Protein AF-E5BFJ2-F1 (afdb_monomer)

Foldseek 3Di:
DKKKFKDFPRHTQAIDDPVVVVVCVVPCVVVVDPGDIDIDIDDPVVSLVVCVVPVNRYDDPVVSVVSVLVNVLVVLLVQQVVCVVPHAQQQDEDDPVCVVVQVVSQVVCVVVVHDHPDRNVNSYDDPDPVVVVVVVVVVVVVVVVVPPDDDDDDDDDD

Nearest PDB structures (foldseek):
  8hjj-assembly2_B  TM=4.702E-01  e=5.520E+00  Rhodobacter capsulatus DE442

Radius of gyration: 26.22 Å; Cα contacts (8 Å, |Δi|>4): 152; chains: 1; bounding box: 78×29×84 Å

Mean predicted aligned error: 13.4 Å

Sequence (158 aa):
MMYYSIKKNGEIIAILEFKELLKDRNHNLLREMKGDIEIKEISEERAISLFRQNKGLCKENKTREKLEEKVFILEMIEKIKQQLVVEKDMDLILPEKAQRFLPQIQQELLKQGITLSHPIQECIHDIDPLCKFQSKLKREKTRGRDGGIGRDRGEESC

pLDDT: mean 75.02, std 15.69, range [37.03, 92.06]

Structure (mmCIF, N/CA/C/O backbone):
data_AF-E5BFJ2-F1
#
_entry.id   AF-E5BFJ2-F1
#
loop_
_atom_site.group_PDB
_atom_site.id
_atom_site.type_symbol
_atom_site.label_atom_id
_atom_site.label_alt_id
_atom_site.label_comp_id
_atom_site.label_asym_id
_atom_site.label_entity_id
_atom_site.label_seq_id
_atom_site.pdbx_PDB_ins_code
_atom_site.Cartn_x
_atom_site.Cartn_y
_atom_site.Cartn_z
_atom_site.occupancy
_atom_site.B_iso_or_equiv
_atom_site.auth_seq_id
_atom_site.auth_comp_id
_atom_site.auth_asym_id
_atom_site.auth_atom_id
_atom_site.pdbx_PDB_model_num
ATOM 1 N N . MET A 1 1 ? 3.043 -5.001 10.953 1.00 69.12 1 MET A N 1
ATOM 2 C CA . MET A 1 1 ? 2.323 -3.876 11.599 1.00 69.12 1 MET A CA 1
ATOM 3 C C . MET A 1 1 ? 0.892 -4.346 11.826 1.00 69.12 1 MET A C 1
ATOM 5 O O . MET A 1 1 ? 0.390 -5.018 10.940 1.00 69.12 1 MET A O 1
ATOM 9 N N . MET A 1 2 ? 0.268 -4.104 12.984 1.00 84.56 2 MET A N 1
ATOM 10 C CA . MET A 1 2 ? -1.072 -4.652 13.277 1.00 84.56 2 MET A CA 1
ATOM 11 C C . MET A 1 2 ? -2.148 -3.580 13.090 1.00 84.56 2 MET A C 1
ATOM 13 O O . MET A 1 2 ? -2.111 -2.543 13.764 1.00 84.56 2 MET A O 1
ATOM 17 N N . TYR A 1 3 ? -3.092 -3.854 12.191 1.00 89.31 3 TYR A N 1
ATOM 18 C CA . TYR A 1 3 ? -4.249 -3.012 11.907 1.00 89.31 3 TYR A CA 1
ATOM 19 C C . TYR A 1 3 ? -5.525 -3.677 12.419 1.00 89.31 3 TYR A C 1
ATOM 21 O O . TYR A 1 3 ? -5.628 -4.900 12.483 1.00 89.31 3 TYR A O 1
ATOM 29 N N . TYR A 1 4 ? -6.516 -2.861 12.752 1.00 90.12 4 TYR A N 1
ATOM 30 C CA . TYR A 1 4 ? -7.825 -3.308 13.203 1.00 90.12 4 TYR A CA 1
ATOM 31 C C . TYR A 1 4 ? -8.910 -2.625 12.383 1.00 90.12 4 TYR A C 1
ATOM 33 O O . TYR A 1 4 ? -8.884 -1.407 12.215 1.00 90.12 4 TYR A O 1
ATOM 41 N N . SER A 1 5 ? -9.883 -3.397 11.903 1.00 90.19 5 SER A N 1
ATOM 42 C CA . SER A 1 5 ? -11.132 -2.848 11.375 1.00 90.19 5 SER A CA 1
ATOM 43 C C . SER A 1 5 ? -12.150 -2.710 12.497 1.00 90.19 5 SER A C 1
ATOM 45 O O . SER A 1 5 ? -12.369 -3.668 13.246 1.00 90.19 5 SER A O 1
ATOM 47 N N . ILE A 1 6 ? -12.812 -1.561 12.553 1.00 88.31 6 ILE A N 1
ATOM 48 C CA . ILE A 1 6 ? -13.996 -1.335 13.377 1.00 88.31 6 ILE A CA 1
ATOM 49 C C . ILE A 1 6 ? -15.211 -1.423 12.465 1.00 88.31 6 ILE A C 1
ATOM 51 O O . ILE A 1 6 ? -15.316 -0.685 11.479 1.00 88.31 6 ILE A O 1
ATOM 55 N N . LYS A 1 7 ? -16.135 -2.313 12.817 1.00 88.81 7 LYS A N 1
ATOM 56 C CA . LYS A 1 7 ? -17.442 -2.420 12.186 1.00 88.81 7 LYS A CA 1
ATOM 57 C C . LYS A 1 7 ? -18.544 -1.993 13.131 1.00 88.81 7 LYS A C 1
ATOM 59 O O . LYS A 1 7 ? -18.473 -2.263 14.327 1.00 88.81 7 LYS A O 1
ATOM 64 N N . LYS A 1 8 ? -19.582 -1.390 12.567 1.00 85.44 8 LYS A N 1
ATOM 65 C CA . LYS A 1 8 ? -20.814 -1.032 13.256 1.00 85.44 8 LYS A CA 1
ATOM 66 C C . LYS A 1 8 ? -21.989 -1.551 12.446 1.00 85.44 8 LYS A C 1
ATOM 68 O O . LYS A 1 8 ? -22.097 -1.223 11.270 1.00 85.44 8 LYS A O 1
ATOM 73 N N . ASN A 1 9 ? -22.847 -2.360 13.064 1.00 86.69 9 ASN A N 1
ATOM 74 C CA . ASN A 1 9 ? -24.007 -2.970 12.398 1.00 86.69 9 ASN A CA 1
ATOM 75 C C . ASN A 1 9 ? -23.629 -3.702 11.087 1.00 86.69 9 ASN A C 1
ATOM 77 O O . ASN A 1 9 ? -24.341 -3.627 10.091 1.00 86.69 9 ASN A O 1
ATOM 81 N N . GLY A 1 10 ? -22.471 -4.372 11.071 1.00 83.44 10 GLY A N 1
ATOM 82 C CA . GLY A 1 10 ? -21.953 -5.103 9.906 1.00 83.44 10 GLY A CA 1
ATOM 83 C C . GLY A 1 10 ? -21.131 -4.274 8.907 1.00 83.44 10 GLY A C 1
ATOM 84 O O . GLY A 1 10 ? -20.377 -4.859 8.127 1.00 83.44 10 GLY A O 1
ATOM 85 N N . GLU A 1 11 ? -21.179 -2.942 8.967 1.00 86.25 11 GLU A N 1
ATOM 86 C CA . GLU A 1 11 ? -20.453 -2.051 8.052 1.00 86.25 11 GLU A CA 1
ATOM 87 C C . GLU A 1 11 ? -19.104 -1.614 8.627 1.00 86.25 11 GLU A C 1
ATOM 89 O O . GLU A 1 11 ? -19.012 -1.268 9.802 1.00 86.25 11 GLU A O 1
ATOM 94 N N . ILE A 1 12 ? -18.045 -1.600 7.808 1.00 88.75 12 ILE A N 1
ATOM 95 C CA . ILE A 1 12 ? -16.727 -1.096 8.227 1.00 88.75 12 ILE A CA 1
ATOM 96 C C . ILE A 1 12 ? -16.777 0.427 8.263 1.00 88.75 12 ILE A C 1
ATOM 98 O O . ILE A 1 12 ? -17.025 1.067 7.246 1.00 88.75 12 ILE A O 1
ATOM 102 N N . ILE A 1 13 ? -16.489 0.993 9.430 1.00 86.38 13 ILE A N 1
ATOM 103 C CA . ILE A 1 13 ? -16.548 2.437 9.669 1.00 86.38 13 ILE A CA 1
ATOM 104 C C . ILE A 1 13 ? -15.184 3.050 9.977 1.00 86.38 13 ILE A C 1
ATOM 106 O O . ILE A 1 13 ? -15.025 4.262 9.842 1.00 86.38 13 ILE A O 1
ATOM 110 N N . ALA A 1 14 ? -14.203 2.239 10.390 1.00 85.56 14 ALA A N 1
ATOM 111 C CA . ALA A 1 14 ? -12.847 2.717 10.611 1.00 85.56 14 ALA A CA 1
ATOM 112 C C . ALA A 1 14 ? -11.779 1.622 10.484 1.00 85.56 14 ALA A C 1
ATOM 114 O O . ALA A 1 14 ? -12.054 0.434 10.675 1.00 85.56 14 ALA A O 1
ATOM 115 N N . ILE A 1 15 ? -10.548 2.052 10.206 1.00 88.44 15 ILE A N 1
ATOM 116 C CA . ILE A 1 15 ? -9.318 1.259 10.266 1.00 88.44 15 ILE A CA 1
ATOM 117 C C . ILE A 1 15 ? -8.331 2.001 11.166 1.00 88.44 15 ILE A C 1
ATOM 119 O O . ILE A 1 15 ? -8.042 3.172 10.913 1.00 88.44 15 ILE A O 1
ATOM 1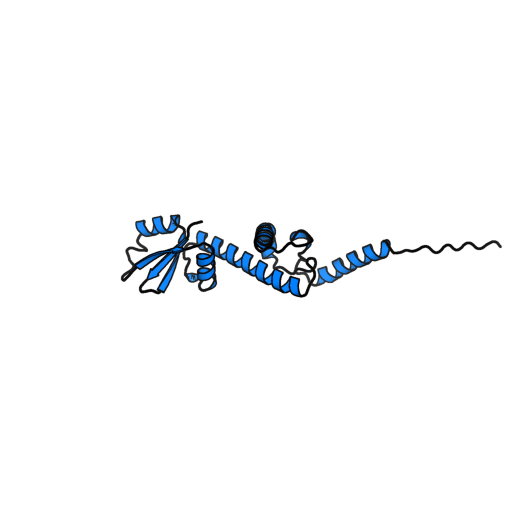23 N N . LEU A 1 16 ? -7.810 1.317 12.183 1.00 86.00 16 LEU A N 1
ATOM 124 C CA . LEU A 1 16 ? -6.883 1.878 13.169 1.00 86.00 16 LEU A CA 1
ATOM 125 C C . LEU A 1 16 ? -5.630 1.016 13.319 1.00 86.00 16 LEU A C 1
ATOM 127 O O . LEU A 1 16 ? -5.693 -0.212 13.219 1.00 86.00 16 LEU A O 1
ATOM 131 N N . GLU A 1 17 ? -4.498 1.640 13.642 1.00 87.44 17 GLU A N 1
ATOM 132 C CA . GLU A 1 17 ? -3.344 0.914 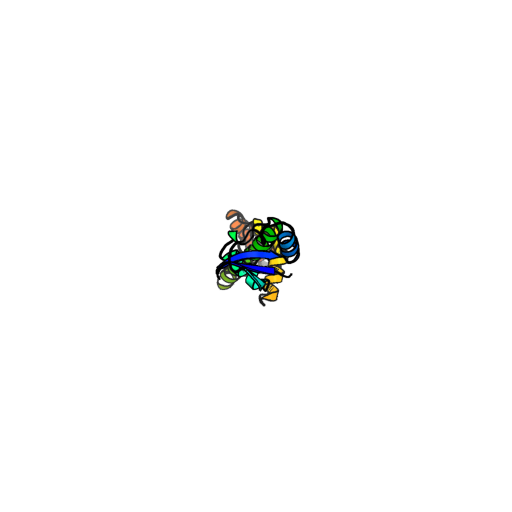14.185 1.00 87.44 17 GLU A CA 1
ATOM 133 C C . GLU A 1 17 ? -3.611 0.476 15.637 1.00 87.44 17 GLU A C 1
ATOM 135 O O . GLU A 1 17 ? -4.345 1.129 16.379 1.00 87.44 17 GLU A O 1
ATOM 140 N N . PHE A 1 18 ? -2.957 -0.597 16.101 1.00 83.56 18 PHE A N 1
ATOM 141 C CA . PHE A 1 18 ? -3.100 -1.088 17.485 1.00 83.56 18 PHE A CA 1
ATOM 142 C C . PHE A 1 18 ? -2.966 0.014 18.554 1.00 83.56 18 PHE A C 1
ATOM 144 O O . PHE A 1 18 ? -3.752 0.089 19.498 1.00 83.56 18 PHE A O 1
ATOM 151 N N . LYS A 1 19 ? -1.980 0.906 18.395 1.00 82.62 19 LYS A N 1
ATOM 152 C CA . LYS A 1 19 ? -1.739 2.011 19.335 1.00 82.62 19 LYS A CA 1
ATOM 153 C C . LYS A 1 19 ? -2.877 3.034 19.345 1.00 82.62 19 LYS A C 1
ATOM 155 O O . LYS A 1 19 ? -3.127 3.643 20.380 1.00 82.62 19 LYS A O 1
ATOM 160 N N . GLU A 1 20 ? -3.541 3.233 18.213 1.00 78.19 20 GLU A N 1
ATOM 161 C CA . GLU A 1 20 ? -4.678 4.148 18.077 1.00 78.19 20 GLU A CA 1
ATOM 162 C C . GLU A 1 20 ? -5.933 3.528 18.673 1.00 78.19 20 GLU A C 1
ATOM 164 O O . GLU A 1 20 ? -6.621 4.176 19.455 1.00 78.19 20 GLU A O 1
ATOM 169 N N . LEU A 1 21 ? -6.153 2.234 18.427 1.00 81.31 21 LEU A N 1
ATOM 170 C CA . LEU A 1 21 ? -7.244 1.489 19.042 1.00 81.31 21 LEU A CA 1
ATOM 171 C C . LEU A 1 21 ? -7.202 1.568 20.577 1.00 81.31 21 LEU A C 1
ATOM 173 O O . LEU A 1 21 ? -8.238 1.736 21.221 1.00 81.31 21 LEU A O 1
ATOM 177 N N . LEU A 1 22 ? -6.009 1.470 21.176 1.00 77.56 22 LEU A N 1
ATOM 178 C CA . LEU A 1 22 ? -5.835 1.613 22.625 1.00 77.56 22 LEU A CA 1
ATOM 179 C C . LEU A 1 22 ? -6.191 3.019 23.124 1.00 77.56 22 LEU A C 1
ATOM 181 O O . LEU A 1 22 ? -6.792 3.149 24.190 1.00 77.56 22 LEU A O 1
ATOM 185 N N . LYS A 1 23 ? -5.856 4.066 22.363 1.00 75.81 23 LYS A N 1
ATOM 186 C CA . LYS A 1 23 ? -6.249 5.441 22.696 1.00 75.81 23 LYS A CA 1
ATOM 187 C C . LYS A 1 23 ? -7.761 5.607 22.605 1.00 75.81 23 LYS A C 1
ATOM 189 O O . LYS A 1 23 ? -8.357 6.090 23.559 1.00 75.81 23 LYS A O 1
ATOM 194 N N . ASP A 1 24 ? -8.388 5.130 21.535 1.00 71.12 24 ASP A N 1
ATOM 195 C CA . ASP A 1 24 ? -9.834 5.268 21.319 1.00 71.12 24 ASP A CA 1
ATOM 196 C C . ASP A 1 24 ? -10.680 4.461 22.310 1.00 71.12 24 ASP A C 1
ATOM 198 O O . ASP A 1 24 ? -11.752 4.916 22.721 1.00 71.12 24 ASP A O 1
ATOM 202 N N . ARG A 1 25 ? -10.188 3.303 22.776 1.00 65.31 25 ARG A N 1
ATOM 203 C CA . ARG A 1 25 ? -10.804 2.572 23.902 1.00 65.31 25 ARG A CA 1
ATOM 204 C C . ARG A 1 25 ? -10.810 3.389 25.197 1.00 65.31 25 ARG A C 1
ATOM 206 O O . ARG A 1 25 ? -11.736 3.250 26.000 1.00 65.31 25 ARG A O 1
ATOM 213 N N . ASN A 1 26 ? -9.807 4.244 25.379 1.00 60.94 26 ASN A N 1
ATOM 214 C CA . ASN A 1 26 ? -9.633 5.066 26.572 1.00 60.94 26 ASN A CA 1
ATOM 215 C C . ASN A 1 26 ? -10.263 6.471 26.443 1.00 60.94 26 ASN A C 1
ATOM 217 O O . ASN A 1 26 ? -10.576 7.066 27.470 1.00 60.94 26 ASN A O 1
ATOM 221 N N . HIS A 1 27 ? -10.489 6.979 25.220 1.00 56.66 27 HIS A N 1
ATOM 222 C CA . HIS A 1 27 ? -10.822 8.389 24.929 1.00 56.66 27 HIS A CA 1
ATOM 223 C C . HIS A 1 27 ? -12.199 8.658 24.278 1.00 56.66 27 HIS A C 1
ATOM 225 O O . HIS A 1 27 ? -12.407 9.751 23.767 1.00 56.66 27 HIS A O 1
ATOM 231 N N . ASN A 1 28 ? -13.163 7.730 24.360 1.00 56.72 28 ASN A N 1
ATOM 232 C CA . ASN A 1 28 ? -14.605 7.906 24.044 1.00 56.72 28 ASN A CA 1
ATOM 233 C C . ASN A 1 28 ? -15.102 7.467 22.655 1.00 56.72 28 ASN A C 1
ATOM 235 O O . ASN A 1 28 ? -16.285 7.151 22.540 1.00 56.72 28 ASN A O 1
ATOM 239 N N . LEU A 1 29 ? -14.254 7.340 21.631 1.00 62.06 29 LEU A N 1
ATOM 240 C CA . LEU A 1 29 ? -14.707 7.091 20.247 1.00 62.06 29 LEU A CA 1
ATOM 241 C C . LEU A 1 29 ? -15.501 5.777 20.094 1.00 62.06 29 LEU A C 1
ATOM 243 O O . LEU A 1 29 ? -16.502 5.728 19.383 1.00 62.06 29 LEU A O 1
ATOM 247 N N . LEU A 1 30 ? -15.102 4.730 20.824 1.00 65.06 30 LEU A N 1
ATOM 248 C CA . LEU A 1 30 ? -15.827 3.454 20.899 1.00 65.06 30 LEU A CA 1
ATOM 249 C C . LEU A 1 30 ? -16.958 3.453 21.940 1.00 65.06 30 LEU A C 1
ATOM 251 O O . LEU A 1 30 ? -17.890 2.666 21.819 1.00 65.06 30 LEU A O 1
ATOM 255 N N . ARG A 1 31 ? -16.886 4.314 22.966 1.00 64.56 31 ARG A N 1
ATOM 256 C CA . ARG A 1 31 ? -17.897 4.389 24.039 1.00 64.56 31 ARG A CA 1
ATOM 257 C C . ARG A 1 31 ? -19.169 5.112 23.589 1.00 64.56 31 ARG A C 1
ATOM 259 O O . ARG A 1 31 ? -20.247 4.794 24.075 1.00 64.56 31 ARG A O 1
ATOM 266 N N . GLU A 1 32 ? -19.049 6.065 22.666 1.00 64.75 32 GLU A N 1
ATOM 267 C CA . GLU A 1 32 ? -20.177 6.838 22.120 1.00 64.75 32 GLU A CA 1
ATOM 268 C C . GLU A 1 32 ? -20.907 6.119 20.971 1.00 64.75 32 GLU A C 1
ATOM 270 O O . GLU A 1 32 ? -22.002 6.514 20.557 1.00 64.75 32 GLU A O 1
ATOM 275 N N . MET A 1 33 ? -20.330 5.038 20.443 1.00 68.62 33 MET A N 1
ATOM 276 C CA . MET A 1 33 ? -20.939 4.257 19.374 1.00 68.62 33 MET A CA 1
ATOM 277 C C . MET A 1 33 ? -22.099 3.405 19.908 1.00 68.62 33 MET A C 1
ATOM 279 O O . MET A 1 33 ? -21.903 2.384 20.555 1.00 68.62 33 MET A O 1
ATOM 283 N N . LYS A 1 34 ? -23.337 3.805 19.595 1.00 63.31 34 LYS A N 1
ATOM 284 C CA . LYS A 1 34 ? -24.539 2.983 19.830 1.00 63.31 34 LYS A CA 1
ATOM 285 C C . LYS A 1 34 ? -24.683 1.886 18.769 1.00 63.31 34 LYS A C 1
ATOM 287 O O . LYS A 1 34 ? -24.665 2.224 17.586 1.00 63.31 34 LYS A O 1
ATOM 292 N N . GLY A 1 35 ? -24.911 0.637 19.175 1.00 69.31 35 GLY A N 1
ATOM 293 C CA . GLY A 1 35 ? -25.147 -0.517 18.290 1.00 69.31 35 GLY A CA 1
ATOM 294 C C . GLY A 1 35 ? -24.100 -1.620 18.459 1.00 69.31 35 GLY A C 1
ATOM 295 O O . GLY A 1 35 ? -23.246 -1.527 19.339 1.00 69.31 35 GLY A O 1
ATOM 296 N N . ASP A 1 36 ? -24.156 -2.642 17.605 1.00 78.94 36 ASP A N 1
ATOM 297 C CA . ASP A 1 36 ? -23.207 -3.756 17.651 1.00 78.94 36 ASP A CA 1
ATOM 298 C C . ASP A 1 36 ? -21.876 -3.336 17.027 1.00 78.94 36 ASP A C 1
ATOM 300 O O . ASP A 1 36 ? -21.790 -3.056 15.824 1.00 78.94 36 ASP A O 1
ATOM 304 N N . ILE A 1 37 ? -20.839 -3.277 17.864 1.00 83.94 37 ILE A N 1
ATOM 305 C CA . ILE A 1 37 ? -19.476 -2.947 17.457 1.00 83.94 37 ILE A CA 1
ATOM 306 C C . ILE A 1 37 ? -18.653 -4.225 17.397 1.00 83.94 37 ILE A C 1
ATOM 308 O O . ILE A 1 37 ? -18.494 -4.929 18.393 1.00 83.94 37 ILE A O 1
ATOM 312 N N . GLU A 1 38 ? -18.054 -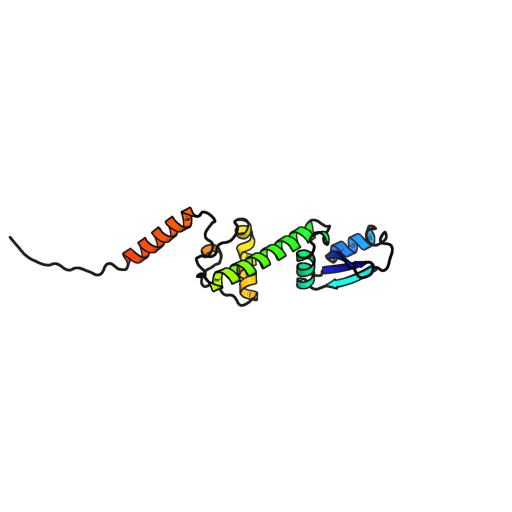4.478 16.241 1.00 86.38 38 GLU A N 1
ATOM 313 C CA . GLU A 1 38 ? -17.102 -5.565 16.056 1.00 86.38 38 GLU A CA 1
ATOM 314 C C . GLU A 1 38 ? -15.719 -4.981 15.755 1.00 86.38 38 GLU A C 1
ATOM 316 O O . GLU A 1 38 ? -15.552 -4.169 14.845 1.00 86.38 38 GLU A O 1
ATOM 321 N N . ILE A 1 39 ? -14.715 -5.404 16.522 1.00 88.25 39 ILE A N 1
ATOM 322 C CA . ILE A 1 39 ? -13.317 -5.025 16.313 1.00 88.25 39 ILE A CA 1
ATOM 323 C C . ILE A 1 39 ? -12.563 -6.291 15.938 1.00 88.25 39 ILE A C 1
ATOM 325 O O . ILE A 1 39 ? -12.524 -7.246 16.713 1.00 88.25 39 ILE A O 1
ATOM 329 N N . LYS A 1 40 ? -11.963 -6.294 14.752 1.00 90.50 40 LYS A N 1
ATOM 330 C CA . LYS A 1 40 ? -11.209 -7.435 14.231 1.00 90.50 40 LYS A CA 1
ATOM 331 C C . LYS A 1 40 ? -9.834 -6.992 13.784 1.00 90.50 40 LYS A C 1
ATOM 333 O O . LYS A 1 40 ? -9.711 -5.977 13.100 1.00 90.50 40 LYS A O 1
ATOM 338 N N . GLU A 1 41 ? -8.826 -7.764 14.162 1.00 92.00 41 GLU A N 1
ATOM 339 C CA . GLU A 1 41 ? -7.501 -7.640 13.571 1.00 92.00 41 GLU A CA 1
ATOM 340 C C . GLU A 1 41 ? -7.587 -7.973 12.079 1.00 92.00 41 GLU A C 1
ATOM 342 O O . GLU A 1 41 ? -8.296 -8.896 11.668 1.00 92.00 41 GLU A O 1
ATOM 347 N N . ILE A 1 42 ? -6.891 -7.187 11.266 1.00 92.06 42 ILE A N 1
ATOM 348 C CA . ILE A 1 42 ? -6.807 -7.377 9.824 1.00 92.06 42 ILE A CA 1
ATOM 349 C C . ILE A 1 42 ? -5.350 -7.306 9.380 1.00 92.06 42 ILE A C 1
ATOM 351 O O . ILE A 1 42 ? -4.534 -6.594 9.971 1.00 92.06 42 ILE A O 1
ATOM 355 N N . SER A 1 43 ? -5.035 -8.029 8.305 1.00 90.19 43 SER A N 1
ATOM 356 C CA . SER A 1 43 ? -3.714 -7.947 7.693 1.00 90.19 43 SER A CA 1
ATOM 357 C C . SER A 1 43 ? -3.466 -6.560 7.095 1.00 90.19 43 SER A C 1
ATOM 359 O O . SER A 1 43 ? -4.392 -5.785 6.825 1.00 90.19 43 SER A O 1
ATOM 361 N N . GLU A 1 44 ? -2.196 -6.258 6.859 1.00 89.31 44 GLU A N 1
ATOM 362 C CA . GLU A 1 44 ? -1.770 -5.015 6.229 1.00 89.31 44 GLU A CA 1
ATOM 363 C C . GLU A 1 44 ? -2.342 -4.867 4.814 1.00 89.31 44 GLU A C 1
ATOM 365 O O . GLU A 1 44 ? -2.879 -3.814 4.476 1.00 89.31 44 GLU A O 1
ATOM 370 N N . GLU A 1 45 ? -2.341 -5.937 4.018 1.00 88.38 45 GLU A N 1
ATOM 371 C CA . GLU A 1 45 ? -2.921 -5.951 2.671 1.00 88.38 45 GLU A CA 1
ATOM 372 C C . GLU A 1 45 ? -4.420 -5.644 2.717 1.00 88.38 45 GLU A C 1
ATOM 374 O O . GLU A 1 45 ? -4.948 -4.909 1.877 1.00 88.38 45 GLU A O 1
ATOM 379 N N . ARG A 1 46 ? -5.122 -6.168 3.731 1.00 89.00 46 ARG A N 1
ATOM 380 C CA . ARG A 1 46 ? -6.549 -5.903 3.910 1.00 89.00 46 ARG A CA 1
ATOM 381 C C . ARG A 1 46 ? -6.807 -4.460 4.333 1.00 89.00 46 ARG A C 1
ATOM 383 O O . ARG A 1 46 ? -7.752 -3.859 3.825 1.00 89.00 46 ARG A O 1
ATOM 390 N N . ALA A 1 47 ? -5.978 -3.897 5.210 1.00 88.19 47 ALA A N 1
ATOM 391 C CA . ALA A 1 47 ? -6.063 -2.493 5.609 1.00 88.19 47 ALA A CA 1
ATOM 392 C C . ALA A 1 47 ? -5.848 -1.557 4.410 1.00 88.19 47 ALA A C 1
ATOM 394 O O . ALA A 1 47 ? -6.652 -0.653 4.183 1.00 88.19 47 ALA A O 1
ATOM 395 N N . ILE A 1 48 ? -4.827 -1.830 3.594 1.00 88.88 48 ILE A N 1
ATOM 396 C CA . ILE A 1 48 ? -4.545 -1.100 2.353 1.00 88.88 48 ILE A CA 1
ATOM 397 C C . ILE A 1 48 ? -5.729 -1.202 1.385 1.00 88.88 48 ILE A C 1
ATOM 399 O O . ILE A 1 48 ? -6.174 -0.189 0.852 1.00 88.88 48 ILE A O 1
ATOM 403 N N . SER A 1 49 ? -6.272 -2.406 1.174 1.00 88.75 49 SER A N 1
ATOM 404 C CA . SER A 1 49 ? -7.411 -2.633 0.275 1.00 88.75 49 SER A CA 1
ATOM 405 C C . SER A 1 49 ? -8.652 -1.842 0.696 1.00 88.75 49 SER A C 1
ATOM 407 O O . SER A 1 49 ? -9.256 -1.159 -0.131 1.00 88.75 49 SER A O 1
ATOM 409 N N . LEU A 1 50 ? -9.005 -1.883 1.983 1.00 88.44 50 LEU A N 1
ATOM 410 C CA . LEU A 1 50 ? -10.144 -1.138 2.517 1.00 88.44 50 LEU A CA 1
ATOM 411 C C . LEU A 1 50 ? -9.917 0.379 2.433 1.00 88.44 50 LEU A C 1
ATOM 413 O O . LEU A 1 50 ? -10.820 1.116 2.046 1.00 88.44 50 LEU A O 1
ATOM 417 N N . PHE A 1 51 ? -8.703 0.847 2.731 1.00 88.94 51 PHE A N 1
ATOM 418 C CA . PHE A 1 51 ? -8.349 2.260 2.618 1.00 88.94 51 PHE A CA 1
ATOM 419 C C . PHE A 1 51 ? -8.381 2.762 1.164 1.00 88.94 51 PHE A C 1
ATOM 421 O O . PHE A 1 51 ? -8.874 3.858 0.900 1.00 88.94 51 PHE A O 1
ATOM 428 N N . ARG A 1 52 ? -7.925 1.943 0.203 1.00 87.25 52 ARG A N 1
ATOM 429 C CA . ARG A 1 52 ? -8.011 2.232 -1.241 1.00 87.25 52 ARG A CA 1
ATOM 430 C C . ARG A 1 52 ? -9.466 2.397 -1.693 1.00 87.25 52 ARG A C 1
ATOM 432 O O . ARG A 1 52 ? -9.740 3.263 -2.516 1.00 87.25 52 ARG A O 1
ATOM 439 N N . GLN A 1 53 ? -10.388 1.600 -1.143 1.00 88.12 53 GLN A N 1
ATOM 440 C CA . GLN A 1 53 ? -11.826 1.690 -1.431 1.00 88.12 53 GLN A CA 1
ATOM 441 C C . GLN A 1 53 ? -12.481 2.914 -0.784 1.00 88.12 53 GLN A C 1
ATOM 443 O O . GLN A 1 53 ? -13.316 3.566 -1.408 1.00 88.12 53 GLN A O 1
ATOM 448 N N . ASN A 1 54 ? -12.113 3.236 0.458 1.00 84.94 54 ASN A N 1
ATOM 449 C CA . ASN A 1 54 ? -12.647 4.390 1.166 1.00 84.94 54 ASN A CA 1
ATOM 450 C C . ASN A 1 54 ? -11.593 5.014 2.092 1.00 84.94 54 ASN A C 1
ATOM 452 O O . ASN A 1 54 ? -11.380 4.578 3.226 1.00 84.94 54 ASN A O 1
ATOM 456 N N . LYS A 1 55 ? -10.987 6.111 1.621 1.00 82.31 55 LYS A N 1
ATOM 457 C CA . LYS A 1 55 ? -9.977 6.875 2.370 1.00 82.31 55 LYS A CA 1
ATOM 458 C C . LYS A 1 55 ? -10.520 7.462 3.679 1.00 82.31 55 LYS A C 1
ATOM 460 O O . LYS A 1 55 ? -9.752 7.702 4.605 1.00 82.31 55 LYS A O 1
ATOM 465 N N . GLY A 1 56 ? -11.837 7.667 3.778 1.00 80.62 56 GLY A N 1
ATOM 466 C CA . GLY A 1 56 ? -12.506 8.191 4.973 1.00 80.62 56 GLY A CA 1
ATOM 467 C C . GLY A 1 56 ? -12.532 7.222 6.160 1.00 80.62 56 GLY A C 1
ATOM 468 O O . GLY A 1 56 ? -12.865 7.637 7.268 1.00 80.62 56 GLY A O 1
ATOM 469 N N . LEU A 1 57 ? -12.151 5.955 5.957 1.00 83.00 57 LEU A N 1
ATOM 470 C CA . LEU A 1 57 ? -12.061 4.955 7.026 1.00 83.00 57 LEU A CA 1
ATOM 471 C C . LEU A 1 57 ? -10.885 5.198 7.981 1.00 83.00 57 LEU A C 1
ATOM 473 O O . LEU A 1 57 ? -10.856 4.620 9.063 1.00 83.00 57 LEU A O 1
ATOM 477 N N . CYS A 1 58 ? -9.919 6.043 7.622 1.00 82.31 58 CYS A N 1
ATOM 478 C CA . CYS A 1 58 ? -8.813 6.386 8.507 1.00 82.31 58 CYS A CA 1
ATOM 479 C C . CYS A 1 58 ? -8.881 7.870 8.874 1.00 82.31 58 CYS A C 1
ATOM 481 O O . CYS A 1 58 ? -8.689 8.741 8.025 1.00 82.31 58 CYS A O 1
ATOM 483 N N . LYS A 1 59 ? -9.205 8.155 10.140 1.00 71.56 59 LYS A N 1
ATOM 484 C CA . LYS A 1 59 ? -9.388 9.529 10.638 1.00 71.56 59 LYS A CA 1
ATOM 485 C C . LYS A 1 59 ? -8.105 10.150 11.184 1.00 71.56 59 LYS A C 1
ATOM 487 O O . LYS A 1 59 ? -7.970 11.367 11.155 1.00 71.56 59 LYS A O 1
ATOM 492 N N . GLU A 1 60 ? -7.182 9.332 11.677 1.00 78.69 60 GLU A N 1
ATOM 493 C CA . GLU A 1 60 ? -5.924 9.808 12.247 1.00 78.69 60 GLU A CA 1
ATOM 494 C C . GLU A 1 60 ? -4.918 10.118 11.134 1.00 78.69 60 GLU A C 1
ATOM 496 O O . GLU A 1 60 ? -4.633 9.270 10.284 1.00 78.69 60 GLU A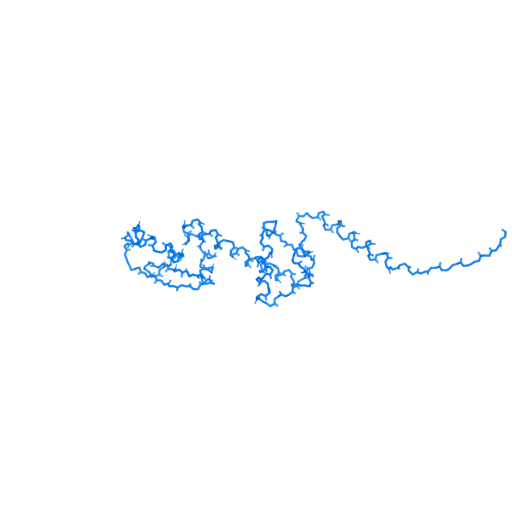 O 1
ATOM 501 N N . ASN A 1 61 ? -4.343 11.325 11.160 1.00 78.50 61 ASN A N 1
ATOM 502 C CA . ASN A 1 61 ? -3.470 11.811 10.089 1.00 78.50 61 ASN A CA 1
ATOM 503 C C . ASN A 1 61 ? -2.252 10.903 9.875 1.00 78.50 61 ASN A C 1
ATOM 505 O O . ASN A 1 61 ? -1.919 10.594 8.738 1.00 78.50 61 ASN A O 1
ATOM 509 N N . LYS A 1 62 ? -1.631 10.400 10.950 1.00 82.75 62 LYS A N 1
ATOM 510 C CA . LYS A 1 62 ? -0.418 9.569 10.843 1.00 82.75 62 LYS A CA 1
ATOM 511 C C . LYS A 1 62 ? -0.663 8.222 10.170 1.00 82.75 62 LYS A C 1
ATOM 513 O O . LYS A 1 62 ? 0.136 7.800 9.339 1.00 82.75 62 LYS A O 1
ATOM 518 N N . THR A 1 63 ? -1.726 7.513 10.543 1.00 81.06 63 THR A N 1
ATOM 519 C CA . THR A 1 63 ? -2.031 6.209 9.929 1.00 81.06 63 THR A CA 1
ATOM 520 C C . THR A 1 63 ? -2.556 6.385 8.516 1.00 81.06 63 THR A C 1
ATOM 522 O O . THR A 1 63 ? -2.193 5.614 7.626 1.00 81.06 63 THR A O 1
ATOM 525 N N . ARG A 1 64 ? -3.322 7.453 8.284 1.00 85.06 64 ARG A N 1
ATOM 526 C CA . ARG A 1 64 ? -3.752 7.842 6.949 1.00 85.06 64 ARG A CA 1
ATOM 527 C C . ARG A 1 64 ? -2.566 8.110 6.024 1.00 85.06 64 ARG A C 1
ATOM 529 O O . ARG A 1 64 ? -2.518 7.497 4.969 1.00 85.06 64 ARG A O 1
ATOM 536 N N . GLU A 1 65 ? -1.608 8.946 6.422 1.00 86.69 65 GLU A N 1
ATOM 537 C CA . GLU A 1 65 ? -0.402 9.243 5.631 1.00 86.69 65 GLU A CA 1
ATOM 538 C C . GLU A 1 65 ? 0.345 7.959 5.247 1.00 86.69 65 GLU A C 1
ATOM 540 O O . GLU A 1 65 ? 0.631 7.738 4.074 1.00 86.69 65 GLU A O 1
ATOM 545 N N . LYS A 1 66 ? 0.560 7.043 6.198 1.00 86.06 66 LYS A N 1
ATOM 546 C CA . LYS A 1 66 ? 1.212 5.754 5.912 1.00 86.06 66 LYS A CA 1
ATOM 547 C C . LYS A 1 66 ? 0.425 4.887 4.930 1.00 86.06 66 LYS A C 1
ATOM 549 O O . LYS A 1 66 ? 1.018 4.225 4.081 1.00 86.06 66 LYS A O 1
ATOM 554 N N . LEU A 1 67 ? -0.899 4.813 5.075 1.00 85.75 67 LEU A N 1
ATOM 555 C CA . LEU A 1 67 ? -1.739 4.041 4.158 1.00 85.75 67 LEU A CA 1
ATOM 556 C C . LEU A 1 67 ? -1.787 4.698 2.772 1.00 85.75 67 LEU A C 1
ATOM 558 O O . LEU A 1 67 ? -1.760 3.982 1.774 1.00 85.75 67 LEU A O 1
ATOM 562 N N . GLU A 1 68 ? -1.787 6.031 2.695 1.00 87.75 68 GLU A N 1
ATOM 563 C CA . GLU A 1 68 ? -1.671 6.783 1.441 1.00 87.75 68 GLU A CA 1
ATOM 564 C C . GLU A 1 68 ? -0.335 6.508 0.745 1.00 87.75 68 GLU A C 1
ATOM 566 O O . GLU A 1 68 ? -0.337 6.218 -0.449 1.00 87.75 68 GLU A O 1
ATOM 571 N N . GLU A 1 69 ? 0.782 6.514 1.476 1.00 89.88 69 GLU A N 1
ATOM 572 C CA . GLU A 1 69 ? 2.101 6.160 0.939 1.00 89.88 69 GLU A CA 1
ATOM 573 C C . GLU A 1 69 ? 2.126 4.731 0.386 1.00 89.88 69 GLU A C 1
ATOM 575 O O . GLU A 1 69 ? 2.576 4.505 -0.738 1.00 89.88 69 GLU A O 1
ATOM 580 N N . LYS A 1 70 ? 1.599 3.756 1.138 1.00 88.38 70 LYS A N 1
ATOM 581 C CA . LYS A 1 70 ? 1.549 2.352 0.696 1.00 88.38 70 LYS A CA 1
ATOM 582 C C . LYS A 1 70 ? 0.668 2.166 -0.535 1.00 88.38 70 LYS A C 1
ATOM 584 O O . LYS A 1 70 ? 1.072 1.478 -1.471 1.00 88.38 70 LYS A O 1
ATOM 589 N N . VAL A 1 71 ? -0.513 2.789 -0.556 1.00 89.69 71 VAL A N 1
ATOM 590 C CA . VAL A 1 71 ? -1.391 2.778 -1.736 1.00 89.69 71 VAL A CA 1
ATOM 591 C C . VAL A 1 71 ? -0.675 3.402 -2.928 1.00 89.69 71 VAL A C 1
ATOM 593 O O . VAL A 1 71 ? -0.669 2.807 -4.001 1.00 89.69 71 VAL A O 1
ATOM 596 N N . PHE A 1 72 ? -0.018 4.547 -2.738 1.00 89.25 72 PHE A N 1
ATOM 597 C CA . PHE A 1 72 ? 0.722 5.219 -3.799 1.00 89.25 72 PHE A CA 1
ATOM 598 C C . PHE A 1 72 ? 1.841 4.338 -4.370 1.00 89.25 72 PHE A C 1
ATOM 600 O O . PHE A 1 72 ? 1.955 4.214 -5.588 1.00 89.25 72 PHE A O 1
ATOM 607 N N . ILE A 1 73 ? 2.636 3.685 -3.516 1.00 89.50 73 ILE A N 1
ATOM 608 C CA . ILE A 1 73 ? 3.689 2.759 -3.956 1.00 89.50 73 ILE A CA 1
ATOM 609 C C . ILE A 1 73 ? 3.081 1.638 -4.801 1.00 89.50 73 ILE A C 1
ATOM 611 O O . ILE A 1 73 ? 3.542 1.413 -5.916 1.00 89.50 73 ILE A O 1
ATOM 615 N N . LEU A 1 74 ? 2.019 0.979 -4.330 1.00 90.00 74 LEU A N 1
ATOM 616 C CA . LEU A 1 74 ? 1.367 -0.106 -5.072 1.00 90.00 74 LEU A CA 1
ATOM 617 C C . LEU A 1 74 ? 0.779 0.359 -6.411 1.00 90.00 74 LEU A C 1
ATOM 619 O O . LEU A 1 74 ? 0.891 -0.355 -7.406 1.00 90.00 74 LEU A O 1
ATOM 623 N N . GLU A 1 75 ? 0.215 1.565 -6.471 1.00 88.88 75 GLU A N 1
ATOM 624 C CA . GLU A 1 75 ? -0.228 2.170 -7.731 1.00 88.88 75 GLU A CA 1
ATOM 625 C C . GLU A 1 75 ? 0.946 2.406 -8.692 1.00 88.88 75 GLU A C 1
ATOM 627 O O . GLU A 1 75 ? 0.802 2.206 -9.900 1.00 88.88 75 GLU A O 1
ATOM 632 N N . MET A 1 76 ? 2.121 2.805 -8.189 1.00 89.75 76 MET A N 1
ATOM 633 C CA . MET A 1 76 ? 3.318 2.929 -9.029 1.00 89.75 76 MET A CA 1
ATOM 634 C C . MET A 1 76 ? 3.776 1.567 -9.546 1.00 89.75 76 MET A C 1
ATOM 636 O O . MET A 1 76 ? 4.126 1.462 -10.717 1.00 89.75 76 MET A O 1
ATOM 640 N N . ILE A 1 77 ? 3.708 0.515 -8.727 1.00 89.88 77 ILE A N 1
ATOM 641 C CA . ILE A 1 77 ? 4.007 -0.855 -9.163 1.00 89.88 77 ILE A CA 1
ATOM 642 C C . ILE A 1 77 ? 3.071 -1.294 -10.292 1.00 89.88 77 ILE A C 1
ATOM 644 O O . ILE A 1 77 ? 3.540 -1.805 -11.307 1.00 89.88 77 ILE A O 1
ATOM 648 N N . GLU A 1 78 ? 1.761 -1.071 -10.147 1.00 88.31 78 GLU A N 1
ATOM 649 C CA . GLU A 1 78 ? 0.776 -1.375 -11.194 1.00 88.31 78 GLU A CA 1
ATOM 650 C C . GLU A 1 78 ? 1.091 -0.616 -12.495 1.00 88.31 78 GLU A C 1
ATOM 652 O O . GLU A 1 78 ? 1.087 -1.218 -13.570 1.00 88.31 78 GLU A O 1
ATOM 657 N N . LYS A 1 79 ? 1.448 0.673 -12.410 1.00 86.94 79 LYS A N 1
ATOM 658 C CA . LYS A 1 79 ? 1.847 1.473 -13.581 1.00 86.94 79 LYS A CA 1
ATOM 659 C C . LYS A 1 79 ? 3.125 0.969 -14.243 1.00 86.94 79 LYS A C 1
ATOM 661 O O . LYS A 1 79 ? 3.172 0.894 -15.466 1.00 86.94 79 LYS A O 1
ATOM 666 N N . ILE A 1 80 ? 4.148 0.625 -13.462 1.00 87.31 80 ILE A N 1
ATOM 667 C CA . ILE A 1 80 ? 5.410 0.091 -13.990 1.00 87.31 80 ILE A CA 1
ATOM 668 C C . ILE A 1 80 ? 5.142 -1.226 -14.707 1.00 87.31 80 ILE A C 1
ATOM 670 O O . ILE A 1 80 ? 5.553 -1.381 -15.849 1.00 87.31 80 ILE A O 1
ATOM 674 N N . LYS A 1 81 ? 4.379 -2.139 -14.095 1.00 88.12 81 LYS A N 1
ATOM 675 C CA . LYS A 1 81 ? 3.976 -3.399 -14.735 1.00 88.12 81 LYS A CA 1
ATOM 676 C C . LYS A 1 81 ? 3.314 -3.170 -16.088 1.00 88.12 81 LYS A C 1
ATOM 678 O O . LYS A 1 81 ? 3.671 -3.833 -17.051 1.00 88.12 81 LYS A O 1
ATOM 683 N N . GLN A 1 82 ? 2.368 -2.235 -16.162 1.00 86.38 82 GLN A N 1
ATOM 684 C CA . GLN A 1 82 ? 1.685 -1.904 -17.415 1.00 86.38 82 GLN A CA 1
ATOM 685 C C . GLN A 1 82 ? 2.652 -1.365 -18.475 1.00 86.38 82 GLN A C 1
ATOM 687 O O . GLN A 1 82 ? 2.536 -1.733 -19.640 1.00 86.38 82 GLN A O 1
ATOM 692 N N . GLN A 1 83 ? 3.614 -0.529 -18.079 1.00 84.69 83 GLN A N 1
ATOM 693 C CA . GLN A 1 83 ? 4.615 0.014 -18.997 1.00 84.69 83 GLN A CA 1
ATOM 694 C C . GLN A 1 83 ? 5.597 -1.058 -19.474 1.00 84.69 83 GLN A C 1
ATOM 696 O O . GLN A 1 83 ? 5.849 -1.137 -20.668 1.00 84.69 83 GLN A O 1
ATOM 701 N N . LEU A 1 84 ? 6.067 -1.946 -18.593 1.00 84.94 84 LEU A N 1
ATOM 702 C CA . LEU A 1 84 ? 6.997 -3.034 -18.934 1.00 84.94 84 LEU A CA 1
ATOM 703 C C . LEU A 1 84 ? 6.429 -4.059 -19.930 1.00 84.94 84 LEU A C 1
ATOM 705 O O . LEU A 1 84 ? 7.187 -4.784 -20.567 1.00 84.94 84 LEU A O 1
ATOM 709 N N . VAL A 1 85 ? 5.103 -4.135 -20.081 1.00 82.06 85 VAL A N 1
ATOM 710 C CA . VAL A 1 85 ? 4.469 -4.971 -21.118 1.00 82.06 85 VAL A CA 1
ATOM 711 C C . VAL A 1 85 ? 4.736 -4.422 -22.526 1.00 82.06 85 VAL A C 1
ATOM 713 O O . VAL A 1 85 ? 4.744 -5.186 -23.490 1.00 82.06 85 VAL A O 1
ATOM 716 N N . VAL A 1 86 ? 4.933 -3.109 -22.660 1.00 77.25 86 VAL A N 1
ATOM 717 C CA . VAL A 1 86 ? 4.968 -2.401 -23.951 1.00 77.25 86 VAL A CA 1
ATOM 718 C C . VAL A 1 86 ? 6.333 -1.763 -24.223 1.00 77.25 86 VAL A C 1
ATOM 720 O O . VAL A 1 86 ? 6.781 -1.709 -25.368 1.00 77.25 86 VAL A O 1
ATOM 723 N N . GLU A 1 87 ? 7.000 -1.285 -23.180 1.00 73.56 87 GLU A N 1
ATOM 724 C CA . GLU A 1 87 ? 8.238 -0.517 -23.225 1.00 73.56 87 GLU A CA 1
ATOM 725 C C . GLU A 1 87 ? 9.371 -1.252 -22.499 1.00 73.56 87 GLU A C 1
ATOM 727 O O . GLU A 1 87 ? 9.154 -2.154 -21.692 1.00 73.56 87 GLU A O 1
ATOM 732 N N . LYS A 1 88 ? 10.613 -0.861 -22.796 1.00 71.44 88 LYS A N 1
ATOM 733 C CA . LYS A 1 88 ? 11.787 -1.378 -22.085 1.00 71.44 88 LYS A CA 1
ATOM 734 C C . LYS A 1 88 ? 11.921 -0.684 -20.734 1.00 71.44 88 LYS A C 1
ATOM 736 O O . LYS A 1 88 ? 11.591 0.490 -20.609 1.00 71.44 88 LYS A O 1
ATOM 741 N N . ASP A 1 89 ? 12.548 -1.365 -19.778 1.00 68.38 89 ASP A N 1
ATOM 742 C CA . ASP A 1 89 ? 12.784 -0.878 -18.412 1.00 68.38 89 ASP A CA 1
ATOM 743 C C . ASP A 1 89 ? 13.391 0.538 -18.334 1.00 68.38 89 ASP A C 1
ATOM 745 O O . ASP A 1 89 ? 13.208 1.220 -17.338 1.00 68.38 89 ASP A O 1
ATOM 749 N N . MET A 1 90 ? 14.123 0.990 -19.359 1.00 67.50 90 MET A N 1
ATOM 750 C CA . MET A 1 90 ? 14.807 2.292 -19.392 1.00 67.50 90 MET A CA 1
ATOM 751 C C . MET A 1 90 ? 13.924 3.481 -19.781 1.00 67.50 90 MET A C 1
ATOM 753 O O . MET A 1 90 ? 14.413 4.608 -19.762 1.00 67.50 90 MET A O 1
ATOM 757 N N . ASP A 1 91 ? 12.682 3.237 -20.195 1.00 70.50 91 ASP A N 1
ATOM 758 C CA . ASP A 1 91 ? 11.771 4.275 -20.684 1.00 70.50 91 ASP A CA 1
ATOM 759 C C . ASP A 1 91 ? 10.605 4.538 -19.709 1.00 70.50 91 ASP A C 1
ATOM 761 O O . ASP A 1 91 ? 9.662 5.249 -20.054 1.00 70.50 91 ASP A O 1
ATOM 765 N N . LEU A 1 92 ? 10.695 4.028 -18.471 1.00 78.44 92 LEU A N 1
ATOM 766 C CA . LEU A 1 92 ? 9.641 4.144 -17.464 1.00 78.44 92 LEU A CA 1
ATOM 767 C C . LEU A 1 92 ? 9.324 5.608 -17.123 1.00 78.44 92 LEU A C 1
ATOM 769 O O . LEU A 1 92 ? 10.186 6.428 -16.798 1.00 78.44 92 LEU A O 1
ATOM 773 N N . ILE A 1 93 ? 8.032 5.914 -17.133 1.00 77.06 93 ILE A N 1
ATOM 774 C CA . ILE A 1 93 ? 7.466 7.224 -16.831 1.00 77.06 93 ILE A CA 1
ATOM 775 C C . ILE A 1 93 ? 6.784 7.150 -15.469 1.00 77.06 93 ILE A C 1
ATOM 777 O O . ILE A 1 93 ? 5.750 6.493 -15.305 1.00 77.06 93 ILE A O 1
ATOM 781 N N . LEU A 1 94 ? 7.336 7.874 -14.494 1.00 78.94 94 LEU A N 1
ATOM 782 C CA . LEU A 1 94 ? 6.779 8.000 -13.149 1.00 78.94 94 LEU A CA 1
ATOM 783 C C . LEU A 1 94 ? 6.526 9.471 -12.786 1.00 78.94 94 LEU A C 1
ATOM 785 O O . LEU A 1 94 ? 7.2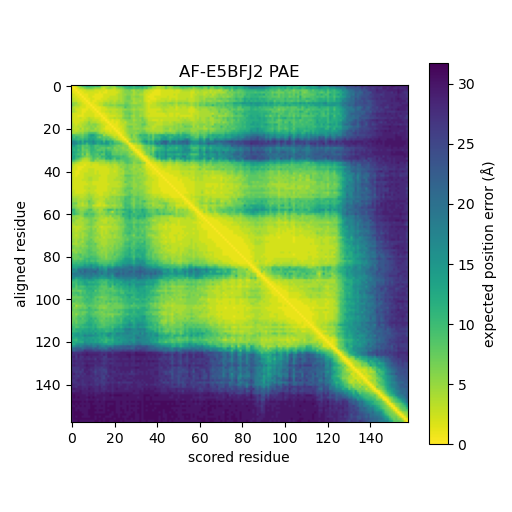60 10.347 -13.235 1.00 78.94 94 LEU A O 1
ATOM 789 N N . PRO A 1 95 ? 5.502 9.763 -11.959 1.00 80.94 95 PRO A N 1
ATOM 790 C CA . PRO A 1 95 ? 5.279 11.102 -11.420 1.00 80.94 95 PRO A CA 1
ATOM 791 C C . PRO A 1 95 ? 6.473 11.566 -10.582 1.00 80.94 95 PRO A C 1
ATOM 793 O O . PRO A 1 95 ? 7.045 10.769 -9.849 1.00 80.94 95 PRO A O 1
ATOM 796 N N . GLU A 1 96 ? 6.773 12.866 -10.587 1.00 79.19 96 GLU A N 1
ATOM 797 C CA . GLU A 1 96 ? 7.863 13.465 -9.791 1.00 79.19 96 GLU A CA 1
ATOM 798 C C . GLU A 1 96 ? 7.783 13.075 -8.305 1.00 79.19 96 GLU A C 1
ATOM 800 O O . GLU A 1 96 ? 8.780 12.735 -7.672 1.00 79.19 96 GLU A O 1
ATOM 805 N N . LYS A 1 97 ? 6.563 13.002 -7.754 1.00 81.56 97 LYS A N 1
ATOM 806 C CA . LYS A 1 97 ? 6.328 12.544 -6.375 1.00 81.56 97 LYS A CA 1
ATOM 807 C C . LYS A 1 97 ? 6.902 11.148 -6.096 1.00 81.56 97 LYS A C 1
ATOM 809 O O . LYS A 1 97 ? 7.281 10.888 -4.958 1.00 81.56 97 LYS A O 1
ATOM 814 N N . ALA A 1 98 ? 6.995 10.274 -7.100 1.00 84.44 98 ALA A N 1
ATOM 815 C CA . ALA A 1 98 ? 7.567 8.937 -6.966 1.00 84.44 98 ALA A CA 1
ATOM 816 C C . ALA A 1 98 ? 9.079 8.949 -6.724 1.00 84.44 98 ALA A C 1
ATOM 818 O O . ALA A 1 98 ? 9.575 7.991 -6.140 1.00 84.44 98 ALA A O 1
ATOM 819 N N . GLN A 1 99 ? 9.799 10.027 -7.069 1.00 82.44 99 GLN A N 1
ATOM 820 C CA . GLN A 1 99 ? 11.238 10.145 -6.798 1.00 82.44 99 GLN A CA 1
ATOM 821 C C . GLN A 1 99 ? 11.567 9.937 -5.309 1.00 82.44 99 GLN A C 1
ATOM 823 O O . GLN A 1 99 ? 12.578 9.330 -4.959 1.00 82.44 99 GLN A O 1
ATOM 828 N N . ARG A 1 100 ? 10.675 10.378 -4.414 1.00 86.81 100 ARG A N 1
ATOM 829 C CA . ARG A 1 100 ? 10.829 10.210 -2.958 1.00 86.81 100 ARG A CA 1
ATOM 830 C C . ARG A 1 100 ? 10.595 8.775 -2.479 1.00 86.81 100 ARG A C 1
ATOM 832 O O . ARG A 1 100 ? 10.970 8.449 -1.358 1.00 86.81 100 ARG A O 1
ATOM 839 N N . PHE A 1 101 ? 9.985 7.939 -3.316 1.00 88.69 101 PHE A N 1
ATOM 840 C CA . PHE A 1 101 ? 9.567 6.577 -2.987 1.00 88.69 101 PHE A CA 1
ATOM 841 C C . PHE A 1 101 ? 10.303 5.500 -3.800 1.00 88.69 101 PHE A C 1
ATOM 843 O O . PHE A 1 101 ? 9.941 4.328 -3.734 1.00 88.69 101 PHE A O 1
ATOM 850 N N . LEU A 1 102 ? 11.327 5.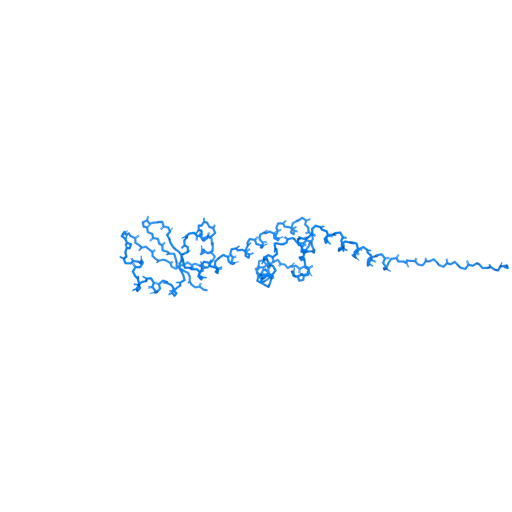866 -4.578 1.00 88.06 102 LEU A N 1
ATOM 851 C CA . LEU A 1 102 ? 12.035 4.932 -5.462 1.00 88.06 102 LEU A CA 1
ATOM 852 C C . LEU A 1 102 ? 12.616 3.709 -4.757 1.00 88.06 102 LEU A C 1
ATOM 854 O O . LEU A 1 102 ? 12.401 2.606 -5.263 1.00 88.06 102 LEU A O 1
ATOM 858 N N . PRO A 1 103 ? 13.284 3.842 -3.595 1.00 88.38 103 PRO A N 1
ATOM 859 C CA . PRO A 1 103 ? 13.776 2.673 -2.876 1.00 88.38 103 PRO A CA 1
ATOM 860 C C . PRO A 1 103 ? 12.643 1.714 -2.491 1.00 88.38 103 PRO A C 1
ATOM 862 O O . PRO A 1 103 ? 12.777 0.503 -2.656 1.00 88.38 103 PRO A O 1
ATOM 865 N N . GLN A 1 104 ? 11.510 2.247 -2.021 1.00 90.50 104 GLN A N 1
ATOM 866 C CA . GLN A 1 104 ? 10.353 1.449 -1.620 1.00 90.50 104 GLN A CA 1
ATOM 867 C C . GLN A 1 104 ? 9.690 0.775 -2.826 1.00 90.50 104 GLN A C 1
ATOM 869 O O . GLN A 1 104 ? 9.353 -0.404 -2.759 1.00 90.50 104 GLN A O 1
ATOM 874 N N . ILE A 1 105 ? 9.551 1.494 -3.943 1.00 89.75 105 ILE A N 1
ATOM 875 C CA . ILE A 1 105 ? 9.015 0.950 -5.196 1.00 89.75 105 ILE A CA 1
ATOM 876 C C . ILE A 1 105 ? 9.920 -0.181 -5.705 1.00 89.75 105 ILE A C 1
ATOM 878 O O . ILE A 1 105 ? 9.429 -1.255 -6.035 1.00 89.75 105 ILE A O 1
ATOM 882 N N . GLN A 1 106 ? 11.242 0.005 -5.714 1.00 88.25 106 GLN A N 1
ATOM 883 C CA . GLN A 1 106 ? 12.177 -1.030 -6.164 1.00 88.25 106 GLN A CA 1
ATOM 884 C C . GLN A 1 106 ? 12.121 -2.289 -5.290 1.00 88.25 106 GLN A C 1
ATOM 886 O O . GLN A 1 106 ? 12.108 -3.402 -5.815 1.00 88.25 106 GLN A O 1
ATOM 891 N N . GLN A 1 107 ? 12.045 -2.133 -3.966 1.00 90.12 107 GLN A N 1
ATOM 892 C CA . GLN A 1 107 ? 11.873 -3.269 -3.058 1.00 90.12 107 GLN A CA 1
ATOM 893 C C . GLN A 1 107 ? 10.564 -4.019 -3.320 1.00 90.12 107 GLN A C 1
ATOM 895 O O . GLN A 1 107 ? 10.545 -5.248 -3.309 1.00 90.12 107 GLN A O 1
ATOM 900 N N . GLU A 1 108 ? 9.474 -3.296 -3.568 1.00 89.44 108 GLU A N 1
ATOM 901 C CA . GLU A 1 108 ? 8.167 -3.903 -3.796 1.00 89.44 108 GLU A CA 1
ATOM 902 C C . GLU A 1 108 ? 8.079 -4.599 -5.167 1.00 89.44 108 GLU A C 1
ATOM 904 O O . GLU A 1 108 ? 7.481 -5.670 -5.265 1.00 89.44 108 GLU A O 1
ATOM 909 N N . LEU A 1 109 ? 8.753 -4.077 -6.202 1.00 88.69 109 LEU A N 1
ATOM 910 C CA . LEU A 1 109 ? 8.927 -4.780 -7.484 1.00 88.69 109 LEU A CA 1
ATOM 911 C C . LEU A 1 109 ? 9.627 -6.127 -7.282 1.00 88.69 109 LEU A C 1
ATOM 913 O O . LEU A 1 109 ? 9.123 -7.154 -7.740 1.00 88.69 109 LEU A O 1
ATOM 917 N N . LEU A 1 110 ? 10.738 -6.132 -6.537 1.00 89.00 110 LEU A N 1
ATOM 918 C CA . LEU A 1 110 ? 11.513 -7.343 -6.257 1.00 89.00 110 LEU A CA 1
ATOM 919 C C . LEU A 1 110 ? 10.691 -8.387 -5.494 1.00 89.00 110 LEU A C 1
ATOM 921 O O . LEU A 1 110 ? 10.717 -9.563 -5.853 1.00 89.00 110 LEU A O 1
ATOM 925 N N . LYS A 1 111 ? 9.909 -7.973 -4.486 1.00 89.94 111 LYS A N 1
ATOM 926 C CA . LYS A 1 111 ? 8.997 -8.881 -3.763 1.00 89.94 111 LYS A CA 1
ATOM 927 C C . LYS A 1 111 ? 7.963 -9.529 -4.680 1.00 89.94 111 LYS A C 1
ATOM 929 O O . LYS A 1 111 ? 7.557 -10.660 -4.438 1.00 89.94 111 LYS A O 1
ATOM 934 N N . GLN A 1 112 ? 7.539 -8.817 -5.720 1.00 87.00 112 GLN A N 1
ATOM 935 C CA . GLN A 1 112 ? 6.579 -9.307 -6.707 1.00 87.00 112 GLN A CA 1
ATOM 936 C C . GLN A 1 112 ? 7.248 -10.061 -7.869 1.00 87.00 112 GLN A C 1
ATOM 938 O O . GLN A 1 112 ? 6.579 -10.380 -8.850 1.00 87.00 112 GLN A O 1
ATOM 943 N N . GLY A 1 113 ? 8.549 -10.358 -7.760 1.00 85.94 113 GLY A N 1
ATOM 944 C CA . GLY A 1 113 ? 9.311 -11.114 -8.753 1.00 85.94 113 GLY A CA 1
ATOM 945 C C . GLY A 1 113 ? 9.667 -10.319 -10.009 1.00 85.94 113 GLY A C 1
ATOM 946 O O . GLY A 1 113 ? 10.030 -10.917 -11.018 1.00 85.94 113 GLY A O 1
ATOM 947 N N . ILE A 1 114 ? 9.553 -8.988 -9.972 1.00 85.19 114 ILE A N 1
ATOM 948 C CA . ILE A 1 114 ? 9.908 -8.115 -11.091 1.00 85.19 114 ILE A CA 1
ATOM 949 C C . ILE A 1 114 ? 11.300 -7.557 -10.847 1.00 85.19 114 ILE A C 1
ATOM 951 O O . ILE A 1 114 ? 11.516 -6.748 -9.943 1.00 85.19 114 ILE A O 1
ATOM 955 N N . THR A 1 115 ? 12.231 -7.963 -11.700 1.00 82.19 115 THR A N 1
ATOM 956 C CA . THR A 1 115 ? 13.603 -7.466 -11.685 1.00 82.19 115 THR A CA 1
ATOM 957 C C . THR A 1 115 ? 13.791 -6.538 -12.870 1.00 82.19 115 THR A C 1
ATOM 959 O O . THR A 1 115 ? 13.705 -6.974 -14.014 1.00 82.19 115 THR A O 1
ATOM 962 N N . LEU A 1 116 ? 14.047 -5.261 -12.590 1.00 81.06 116 LEU A N 1
ATOM 963 C CA . LEU A 1 116 ? 14.484 -4.317 -13.611 1.00 81.06 116 LEU A CA 1
ATOM 964 C C . LEU A 1 116 ? 15.947 -4.595 -13.957 1.00 81.06 116 LEU A C 1
ATOM 966 O O . LEU A 1 116 ? 16.762 -4.871 -13.076 1.00 81.06 116 LEU A O 1
ATOM 970 N N . SER A 1 117 ? 16.286 -4.470 -15.235 1.00 79.12 117 SER A N 1
ATOM 971 C CA . SER A 1 117 ? 17.660 -4.641 -15.724 1.00 79.12 117 SER A CA 1
ATOM 972 C C . SER A 1 117 ? 18.604 -3.532 -15.238 1.00 79.12 117 SER A C 1
ATOM 974 O O . SER A 1 117 ? 19.815 -3.727 -15.201 1.00 79.12 117 SER A O 1
ATOM 976 N N . HIS A 1 118 ? 18.051 -2.370 -14.875 1.00 77.94 118 HIS A N 1
ATOM 977 C CA . HIS A 1 118 ? 18.778 -1.207 -14.367 1.00 77.94 118 HIS A CA 1
ATOM 978 C C . HIS A 1 118 ? 18.123 -0.725 -13.061 1.00 77.94 118 HIS A C 1
ATOM 980 O O . HIS A 1 118 ? 16.939 -1.003 -12.833 1.00 77.94 118 HIS A O 1
ATOM 986 N N . PRO A 1 119 ? 18.854 -0.015 -12.180 1.00 76.81 119 PRO A N 1
ATOM 987 C CA . PRO A 1 119 ? 18.264 0.605 -10.999 1.00 76.81 119 PRO A CA 1
ATOM 988 C C . PRO A 1 119 ? 17.090 1.503 -11.388 1.00 76.81 119 PRO A C 1
ATOM 990 O O . PRO A 1 119 ? 17.181 2.258 -12.353 1.00 76.81 119 PRO A O 1
ATOM 993 N N . ILE A 1 120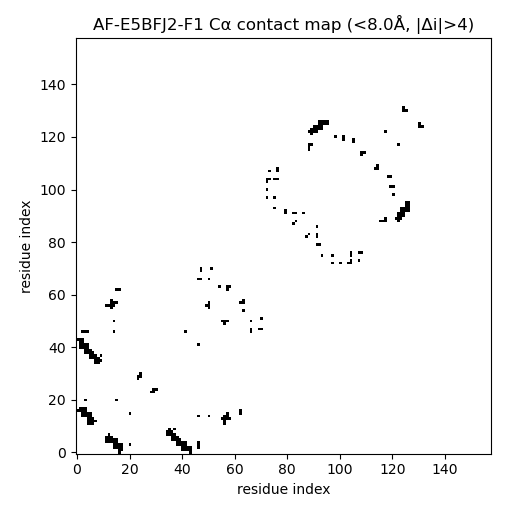 ? 16.009 1.489 -10.602 1.00 79.75 120 ILE A N 1
ATOM 994 C CA . ILE A 1 120 ? 14.799 2.255 -10.943 1.00 79.75 120 ILE A CA 1
ATOM 995 C C . ILE A 1 120 ? 15.089 3.758 -11.113 1.00 79.75 120 ILE A C 1
ATOM 997 O O . ILE A 1 120 ? 14.442 4.428 -11.904 1.00 79.75 120 ILE A O 1
ATOM 1001 N N . GLN A 1 121 ? 16.101 4.277 -10.412 1.00 76.19 121 GLN A N 1
ATOM 1002 C CA . GLN A 1 121 ? 16.576 5.658 -10.532 1.00 76.19 121 GLN A CA 1
ATOM 1003 C C . GLN A 1 121 ? 17.097 5.995 -11.936 1.00 76.19 121 GLN A C 1
ATOM 1005 O O . GLN A 1 121 ? 16.939 7.122 -12.388 1.00 76.19 121 GLN A O 1
ATOM 1010 N N . GLU A 1 122 ? 17.691 5.027 -12.632 1.00 69.25 122 GLU A N 1
ATOM 1011 C CA . GLU A 1 122 ? 18.210 5.178 -13.997 1.00 69.25 122 GLU A CA 1
ATOM 1012 C C . GLU A 1 122 ? 17.137 4.903 -15.060 1.00 69.25 122 GLU A C 1
ATOM 1014 O O . GLU A 1 122 ? 17.271 5.325 -16.210 1.00 69.25 122 GLU A O 1
ATOM 1019 N N . CYS A 1 123 ? 16.069 4.210 -14.662 1.00 68.25 123 CYS A N 1
ATOM 1020 C CA . CYS A 1 123 ? 14.917 3.887 -15.495 1.00 68.25 123 CYS A CA 1
ATOM 1021 C C . CYS A 1 123 ? 13.931 5.047 -15.661 1.00 68.25 123 CYS A C 1
ATOM 1023 O O . CYS A 1 123 ? 13.109 5.015 -16.573 1.00 68.25 123 CYS A O 1
ATOM 1025 N N . ILE A 1 124 ? 13.961 6.033 -14.760 1.00 64.31 124 ILE A N 1
ATOM 1026 C CA . ILE A 1 124 ? 12.965 7.102 -14.730 1.00 64.31 124 ILE A CA 1
ATOM 1027 C C . ILE A 1 124 ? 13.465 8.281 -15.536 1.00 64.31 124 ILE A C 1
ATOM 1029 O O . ILE A 1 124 ? 14.438 8.947 -15.182 1.00 64.31 124 ILE A O 1
ATOM 1033 N N . HIS A 1 125 ? 12.741 8.577 -16.605 1.00 60.41 125 HIS A N 1
ATOM 1034 C CA . HIS A 1 125 ? 12.878 9.853 -17.275 1.00 60.41 125 HIS A CA 1
ATOM 1035 C C . HIS A 1 125 ? 11.963 10.867 -16.590 1.00 60.41 125 HIS A C 1
ATOM 1037 O O . HIS A 1 125 ? 10.741 10.698 -16.579 1.00 60.41 125 HIS A O 1
ATOM 1043 N N . ASP A 1 126 ? 12.567 11.913 -16.012 1.00 52.75 126 ASP A N 1
ATOM 1044 C CA . ASP A 1 126 ? 11.843 13.086 -15.525 1.00 52.75 126 ASP A CA 1
ATOM 1045 C C . ASP A 1 126 ? 10.838 13.539 -16.582 1.00 52.75 126 ASP A C 1
ATOM 1047 O O . ASP A 1 126 ? 11.128 13.518 -17.784 1.00 52.75 126 ASP A O 1
ATOM 1051 N N . ILE A 1 127 ? 9.643 13.906 -16.119 1.00 49.75 127 ILE A N 1
ATOM 1052 C CA . ILE A 1 127 ? 8.497 14.339 -16.924 1.00 49.75 127 ILE A CA 1
ATOM 1053 C C . ILE A 1 127 ? 8.789 15.710 -17.548 1.00 49.75 127 ILE A C 1
ATOM 1055 O O . ILE A 1 127 ? 8.094 16.691 -17.310 1.00 49.75 127 ILE A O 1
ATOM 1059 N N . ASP A 1 128 ? 9.816 15.785 -18.379 1.00 46.28 128 ASP A N 1
ATOM 1060 C CA . ASP A 1 128 ? 9.908 16.794 -19.406 1.00 46.28 128 ASP A CA 1
ATOM 1061 C C . ASP A 1 128 ? 9.911 16.076 -20.763 1.00 46.28 128 ASP A C 1
ATOM 1063 O O . ASP A 1 128 ? 10.872 15.370 -21.102 1.00 46.28 128 ASP A O 1
ATOM 1067 N N . PRO A 1 129 ? 8.841 16.208 -21.567 1.00 48.25 129 PRO A N 1
ATOM 1068 C CA . PRO A 1 129 ? 8.803 15.717 -22.942 1.00 48.25 129 PRO A CA 1
ATOM 1069 C C . PRO A 1 129 ? 10.039 16.126 -23.768 1.00 48.25 129 PRO A C 1
ATOM 1071 O O . PRO A 1 129 ? 10.422 15.401 -24.689 1.00 48.25 129 PRO A O 1
ATOM 1074 N N . LEU A 1 130 ? 10.708 17.235 -23.418 1.00 47.38 130 LEU A N 1
ATOM 1075 C CA . LEU A 1 130 ? 11.944 17.705 -24.057 1.00 47.38 130 LEU A CA 1
ATOM 1076 C C . LEU A 1 130 ? 13.186 16.867 -23.695 1.00 47.38 130 LEU A C 1
ATOM 1078 O O . LEU A 1 130 ? 14.104 16.731 -24.513 1.00 47.38 130 LEU A O 1
ATOM 1082 N N . CYS A 1 131 ? 13.213 16.230 -22.521 1.00 48.81 131 CYS A N 1
ATOM 1083 C CA . CYS A 1 131 ? 14.316 15.362 -22.094 1.00 48.81 131 CYS A CA 1
ATOM 1084 C C . CYS A 1 131 ? 14.381 14.055 -22.896 1.00 48.81 131 CYS A C 1
ATOM 1086 O O . CYS A 1 131 ? 15.478 13.529 -23.125 1.00 48.81 131 CYS A O 1
ATOM 1088 N N . LYS A 1 132 ? 13.235 13.564 -23.403 1.00 48.16 132 LYS A N 1
ATOM 1089 C CA . LYS A 1 132 ? 13.184 12.416 -24.329 1.00 48.16 132 LYS A CA 1
ATOM 1090 C C . LYS A 1 132 ? 14.006 12.680 -25.592 1.00 48.16 132 LYS A C 1
ATOM 1092 O O . LYS A 1 132 ? 14.671 11.768 -26.079 1.00 48.16 132 LYS A O 1
ATOM 1097 N N . PHE A 1 133 ? 14.010 13.917 -26.094 1.00 50.97 133 PHE A N 1
ATOM 1098 C CA . PHE A 1 133 ? 14.803 14.293 -27.265 1.00 50.97 133 PHE A CA 1
ATOM 1099 C C . PHE A 1 133 ? 16.298 14.344 -26.948 1.00 50.97 133 PHE A C 1
ATOM 1101 O O . PHE A 1 133 ? 17.094 13.732 -27.658 1.00 50.97 133 PHE A O 1
ATOM 1108 N N . GLN A 1 134 ? 16.695 15.007 -25.858 1.00 50.47 134 GLN A N 1
ATOM 1109 C CA . GLN A 1 134 ? 18.117 15.145 -25.525 1.00 50.47 134 GLN A CA 1
ATOM 1110 C C . GLN A 1 134 ? 18.776 13.816 -25.132 1.00 50.47 134 GLN A C 1
ATOM 1112 O O . GLN A 1 134 ? 19.914 13.553 -25.527 1.00 50.47 134 GLN A O 1
ATOM 1117 N N . SER A 1 135 ? 18.069 12.960 -24.392 1.00 52.66 135 SER A N 1
ATOM 1118 C CA . SER A 1 135 ? 18.593 11.658 -23.964 1.00 52.66 135 SER A CA 1
ATOM 1119 C C . SER A 1 135 ? 18.690 10.666 -25.126 1.00 52.66 135 SER A C 1
ATOM 1121 O O . SER A 1 135 ? 19.697 9.964 -25.233 1.00 52.66 135 SER A O 1
ATOM 1123 N N . LYS A 1 136 ? 17.715 10.658 -26.053 1.00 56.50 136 LYS A N 1
ATOM 1124 C CA . LYS A 1 136 ? 17.814 9.888 -27.307 1.00 56.50 136 LYS A CA 1
ATOM 1125 C C . LYS A 1 136 ? 18.979 10.373 -28.171 1.00 56.50 136 LYS A C 1
ATOM 1127 O O . LYS A 1 136 ? 19.807 9.556 -28.559 1.00 56.50 136 LYS A O 1
ATOM 1132 N N . LEU A 1 137 ? 19.131 11.689 -28.346 1.00 55.25 137 LEU A N 1
ATOM 1133 C CA . LEU A 1 137 ? 20.259 12.289 -29.074 1.00 55.25 137 LEU A CA 1
ATOM 1134 C C . LEU A 1 137 ? 21.624 11.937 -28.461 1.00 55.25 137 LEU A C 1
ATOM 1136 O O . LEU A 1 137 ? 22.587 11.705 -29.191 1.00 55.25 137 LEU A O 1
ATOM 1140 N N . LYS A 1 138 ? 21.736 11.878 -27.127 1.00 55.75 138 LYS A N 1
ATOM 1141 C CA . LYS A 1 138 ? 22.977 11.457 -26.452 1.00 55.75 13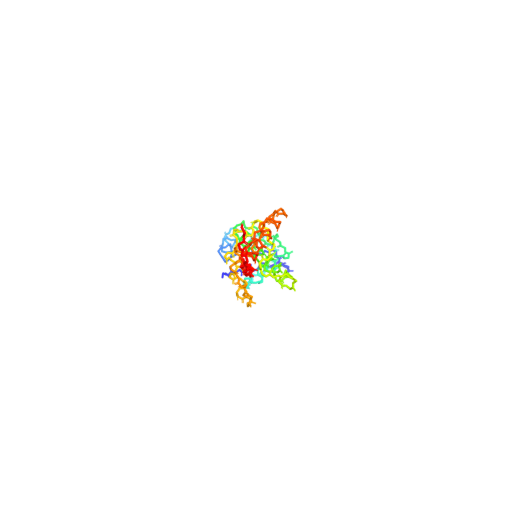8 LYS A CA 1
ATOM 1142 C C . LYS A 1 138 ? 23.257 9.961 -26.628 1.00 55.75 138 LYS A C 1
ATOM 1144 O O . LYS A 1 138 ? 24.401 9.613 -26.906 1.00 55.75 138 LYS A O 1
ATOM 1149 N N . ARG A 1 139 ? 22.239 9.095 -26.519 1.00 56.62 139 ARG A N 1
ATOM 1150 C CA . ARG A 1 139 ? 22.370 7.635 -26.715 1.00 56.62 139 ARG A CA 1
ATOM 1151 C C . ARG A 1 139 ? 22.667 7.257 -28.177 1.00 56.62 139 ARG A C 1
ATOM 1153 O O . ARG A 1 139 ? 23.408 6.309 -28.422 1.00 56.62 139 ARG A O 1
ATOM 1160 N N . GLU A 1 140 ? 22.146 8.003 -29.151 1.00 55.19 140 GLU A N 1
ATOM 1161 C CA . GLU A 1 140 ? 22.507 7.832 -30.568 1.00 55.19 140 GLU A CA 1
ATOM 1162 C C . GLU A 1 140 ? 23.927 8.330 -30.864 1.00 55.19 140 GLU A C 1
ATOM 1164 O O . GLU A 1 140 ? 24.670 7.669 -31.589 1.00 55.19 140 GLU A O 1
ATOM 1169 N N . LYS A 1 141 ? 24.359 9.439 -30.247 1.00 54.75 141 LYS A N 1
ATOM 1170 C CA . LYS A 1 141 ? 25.736 9.939 -30.394 1.00 54.75 141 LYS A CA 1
ATOM 1171 C C . LYS A 1 141 ? 26.796 8.998 -29.823 1.00 54.75 141 LYS A C 1
ATOM 1173 O O . LYS A 1 141 ? 27.899 8.968 -30.362 1.00 54.75 141 LYS A O 1
ATOM 1178 N N . THR A 1 142 ? 26.503 8.254 -28.757 1.00 52.84 142 THR A N 1
ATOM 1179 C CA . THR A 1 142 ? 27.442 7.255 -28.223 1.00 52.84 142 THR A CA 1
ATOM 1180 C C . THR A 1 142 ? 27.482 5.999 -29.088 1.00 52.84 142 THR A C 1
ATOM 1182 O O . THR A 1 142 ? 28.570 5.555 -29.432 1.00 52.84 142 THR A O 1
ATOM 1185 N N . ARG A 1 143 ? 26.334 5.497 -29.570 1.00 52.22 143 ARG A N 1
ATOM 1186 C CA . ARG A 1 143 ? 26.302 4.376 -30.534 1.00 52.22 143 ARG A CA 1
ATOM 1187 C C . ARG A 1 143 ? 26.963 4.698 -31.878 1.00 52.22 143 ARG A C 1
ATOM 1189 O O . ARG A 1 143 ? 27.515 3.805 -32.508 1.00 52.22 143 ARG A O 1
ATOM 1196 N N . GLY A 1 144 ? 26.943 5.961 -32.303 1.00 52.16 144 GLY A N 1
ATOM 1197 C CA . GLY A 1 144 ? 27.616 6.417 -33.521 1.00 52.16 144 GLY A CA 1
ATOM 1198 C C . GLY A 1 144 ? 29.141 6.553 -33.414 1.00 52.16 144 GLY A C 1
ATOM 1199 O O . GLY A 1 144 ? 29.788 6.718 -34.444 1.00 52.16 144 GLY A O 1
ATOM 1200 N N . ARG A 1 145 ? 29.733 6.495 -32.210 1.00 50.25 145 ARG A N 1
ATOM 1201 C CA . ARG A 1 145 ? 31.198 6.579 -32.035 1.00 50.25 145 ARG A CA 1
ATOM 1202 C C . ARG A 1 145 ? 31.906 5.226 -32.063 1.00 50.25 145 ARG A C 1
ATOM 1204 O O . ARG A 1 145 ? 33.063 5.193 -32.458 1.00 50.25 145 ARG A O 1
ATOM 1211 N N . ASP A 1 146 ? 31.206 4.135 -31.760 1.00 47.94 146 ASP A N 1
ATOM 1212 C CA . ASP A 1 146 ? 31.782 2.779 -31.782 1.00 47.94 146 ASP A CA 1
ATOM 1213 C C . ASP A 1 146 ? 31.577 2.043 -33.124 1.00 47.94 146 ASP A C 1
ATOM 1215 O O . ASP A 1 146 ? 31.939 0.878 -33.266 1.00 47.94 146 ASP A O 1
ATOM 1219 N N . GLY A 1 147 ? 31.012 2.718 -34.135 1.00 47.28 147 GLY A N 1
ATOM 1220 C CA . GLY A 1 147 ? 30.716 2.158 -35.464 1.00 47.28 147 GLY A CA 1
ATOM 1221 C C . GLY A 1 147 ? 31.533 2.737 -36.627 1.00 47.28 147 GLY A C 1
ATOM 1222 O O . GLY A 1 147 ? 31.174 2.526 -37.784 1.00 47.28 147 GLY A O 1
ATOM 1223 N N . GLY A 1 148 ? 32.602 3.491 -36.357 1.00 44.00 148 GLY A N 1
ATOM 1224 C CA . GLY A 1 148 ? 33.477 4.070 -37.382 1.00 44.00 148 GLY A CA 1
ATOM 1225 C C . GLY A 1 148 ? 34.513 3.079 -37.909 1.00 44.00 148 GLY A C 1
ATOM 1226 O O . GLY A 1 148 ? 35.696 3.206 -37.610 1.00 44.00 148 GLY A O 1
ATOM 1227 N N . ILE A 1 149 ? 34.052 2.091 -38.677 1.00 44.25 149 ILE A N 1
ATOM 1228 C CA . ILE A 1 149 ? 34.871 1.173 -39.480 1.00 44.25 149 ILE A CA 1
ATOM 1229 C C . ILE A 1 149 ? 35.787 1.978 -40.416 1.00 44.25 149 ILE A C 1
ATOM 1231 O O . ILE A 1 149 ? 35.351 2.924 -41.074 1.00 44.25 149 ILE A O 1
ATOM 1235 N N . GLY A 1 150 ? 37.060 1.578 -40.458 1.00 51.00 150 GLY A N 1
ATOM 1236 C CA . GLY A 1 150 ? 38.121 2.210 -41.228 1.00 51.00 150 GLY A CA 1
ATOM 1237 C C . GLY A 1 150 ? 37.819 2.406 -42.716 1.00 51.00 150 GLY A C 1
ATOM 1238 O O . GLY A 1 150 ? 37.182 1.587 -43.378 1.00 51.00 150 GLY A O 1
ATOM 1239 N N . ARG A 1 151 ? 38.373 3.492 -43.253 1.00 43.34 151 ARG A N 1
ATOM 1240 C CA . ARG A 1 151 ? 38.775 3.580 -44.654 1.00 43.34 151 ARG A CA 1
ATOM 1241 C C . ARG A 1 151 ? 40.223 4.024 -44.702 1.00 43.34 151 ARG A C 1
ATOM 1243 O O . ARG A 1 151 ? 40.538 5.203 -44.598 1.00 43.34 151 ARG A O 1
ATOM 1250 N N . ASP A 1 152 ? 41.057 3.008 -44.829 1.00 50.38 152 ASP A N 1
ATOM 1251 C CA . ASP A 1 152 ? 42.328 3.069 -45.522 1.00 50.38 152 ASP A CA 1
ATOM 1252 C C . ASP A 1 152 ? 42.115 3.711 -46.907 1.00 50.38 152 ASP A C 1
ATOM 1254 O O . ASP A 1 152 ? 41.195 3.335 -47.642 1.00 50.38 152 ASP A O 1
ATOM 1258 N N . ARG A 1 153 ? 42.928 4.714 -47.227 1.00 39.12 153 ARG A N 1
ATOM 1259 C CA . ARG A 1 153 ? 43.211 5.162 -48.592 1.00 39.12 153 ARG A CA 1
ATOM 1260 C C . ARG A 1 153 ? 44.661 5.619 -48.606 1.00 39.12 153 ARG A C 1
ATOM 1262 O O . ARG A 1 153 ? 44.959 6.789 -48.377 1.00 39.12 153 ARG A O 1
ATOM 1269 N N . GLY A 1 154 ? 45.548 4.659 -48.847 1.00 44.31 154 GLY A N 1
ATOM 1270 C CA . GLY A 1 154 ? 46.739 4.933 -49.637 1.00 44.31 154 GLY A CA 1
ATOM 1271 C C . GLY A 1 154 ? 46.364 5.403 -51.048 1.00 44.31 154 GLY A C 1
ATOM 1272 O O . GLY A 1 154 ? 45.263 5.114 -51.512 1.00 44.31 154 GLY A O 1
ATOM 1273 N N . GLU A 1 155 ? 47.296 6.152 -51.639 1.00 40.88 155 GLU A N 1
ATOM 1274 C CA . GLU A 1 155 ? 47.532 6.517 -53.055 1.00 40.88 155 GLU A CA 1
ATOM 1275 C C . GLU A 1 155 ? 48.085 7.954 -53.039 1.00 40.88 155 GLU A C 1
ATOM 1277 O O . GLU A 1 155 ? 47.384 8.901 -52.697 1.00 40.88 155 GLU A O 1
ATOM 1282 N N . GLU A 1 156 ? 49.407 8.117 -53.013 1.00 45.31 156 GLU A N 1
ATOM 1283 C CA . GLU A 1 156 ? 50.332 8.154 -54.162 1.00 45.31 156 GLU A CA 1
ATOM 1284 C C . GLU A 1 156 ? 50.550 9.572 -54.712 1.00 45.31 156 GLU A C 1
ATOM 1286 O O . GLU A 1 156 ? 49.670 10.426 -54.737 1.00 45.31 156 GLU A O 1
ATOM 1291 N N . SER A 1 157 ? 51.812 9.795 -55.060 1.00 37.03 157 SER A N 1
ATOM 1292 C CA . SER A 1 157 ? 52.489 11.037 -55.409 1.00 37.03 157 SER A CA 1
ATOM 1293 C C . SER A 1 157 ? 51.909 11.795 -56.607 1.00 37.03 157 SER A C 1
ATOM 1295 O O . SER A 1 157 ? 51.504 11.175 -57.585 1.00 37.03 157 SER A O 1
ATOM 1297 N N . CYS A 1 158 ? 52.057 13.125 -56.581 1.00 37.78 158 CYS A N 1
ATOM 1298 C CA . CYS A 1 158 ? 52.664 13.933 -57.650 1.00 37.78 158 CYS A CA 1
ATOM 1299 C C . CYS A 1 158 ? 53.186 15.253 -57.067 1.00 37.78 158 CYS A C 1
ATOM 1301 O O . CYS A 1 158 ? 52.432 15.898 -56.305 1.00 37.78 158 CYS A O 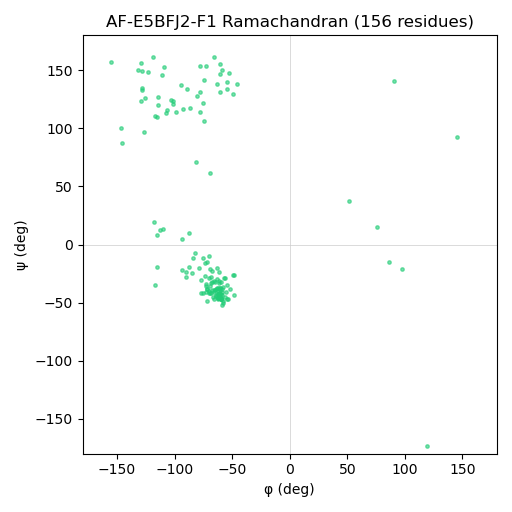1
#

Solvent-accessible surface area (backbone atoms only — not comparable to full-atom values): 9484 Å² total; per-residue (Å²): 126,62,33,31,40,36,25,49,78,86,42,80,65,33,49,36,46,58,75,52,49,56,46,33,72,72,67,45,68,62,76,71,55,84,73,58,73,46,80,42,81,40,54,59,69,54,51,42,53,51,38,72,76,39,63,78,30,36,82,53,66,70,62,34,52,54,44,50,52,53,50,50,42,52,53,50,50,55,51,49,56,60,44,55,77,80,46,60,66,66,70,38,80,56,61,77,78,46,69,83,40,46,73,60,40,51,54,53,34,46,75,71,71,46,79,67,95,57,61,67,80,73,12,46,51,69,91,42,83,67,51,59,54,56,53,49,54,51,56,50,56,55,60,60,65,81,64,72,74,84,78,89,77,88,83,84,90,131

Secondary structure (DSSP, 8-state):
--EEEEEETTEEEEEEEHHHHHHHHHHSTTTS--S-EEEEEE-HHHHHHHHHH-GGG--SHHHHHHHHHHHHHHHHHHHHHHHHTTS-GGG----GGGGGGHHHHHHHHHHTT---SS-HHHHPPPS-HHHHHHHHHHHHHHHTTTT-----------

Organism: NCBI:txid469605

=== Feature glossary ===
The features interleaved in this record are:

— What the protein is —

Sequence gives the chain of amino acids in standard one-letter code (A=alanine, C=cysteine, …, Y=tyrosine), read N→C. It is the only feature that is directly encoded by the gene; all structural features are derived from the folded form of this sequence.

Database cross-references. InterPro integrates a dozen domain/family signature databases into unified entries with residue-range hits. GO terms attach function/process/location labels with evidence codes. CATH codes position the fold in a four-level structural taxonomy. Organism is the NCBI-taxonomy species name.

— Where its atoms are —

Atomic coordinates in PDBx/mmCIF format — the same representation the Protein Data Bank distributes. Each line of the _atom_site loop places one backbone atom in Cartesian space (units: ångströms, origin: arbitrary).

The six renders are orthographic views along the three Cartesian axes in both directions. Representation (cartoon, sticks, or surface) and color scheme (sequence-rainbow or by-chain) vary across proteins so the training set covers all the common visualization conventions.

— Local backbone conformation —

Eight-state secondary structure (DSSP): H is the canonical α-helix, G the tighter 3₁₀-helix, I the wider π-helix; E/B are β-structure, T and S are turns and bends, and '-' is everything else. DSSP derives these from the pattern of main-chain N–H···O=C hydrogen bonds, not from the sequence.

P-SEA three-state annotation labels each residue as helix, strand, or coil based purely on the geometry of the Cα trace. It serves as a fallback when the full backbone (and thus DSSP) is unavailable.

The φ/ψ torsion pair specifies the backbone conformation at each residue. φ rotates about the N–Cα bond, ψ about the Cα–C bond. Steric clashes forbid most of the (φ, ψ) plane — the allowed regions (α-helix basin, β-sheet basin, left-handed helix) are the Ramachandran-allowed regions.

— Global shape and packing —

The geometric summary reports three shape descriptors. Rg (radius of gyration) measures how spread out the Cα atoms are about their centre of mass; compact globular proteins have small Rg, elongated or unfolded ones large. Cα contacts (<8 Å, |i−j|>4) count long-range residue pairs in spatial proximity — high for tightly packed folds, near zero for rods or random coil. The bounding-box extents give the protein's footprint along x, y, z in Å.

Solvent-accessible surface area (SASA) is the area in Å² traced out by the centre of a 1.4 Å probe sphere (a water molecule) rolled over the protein's van der Waals surface (Shrake–Rupley / Lee–Richards construction). Buried residues have near-zero SASA; fully exposed residues can exceed 200 Å². The total SASA scales roughly with the number of surface residues.

The contact map is a binary N×N matrix image: pixel (i, j) is dark where Cα_i and Cα_j are within 8 Å and |i−j|>4. Because the |i−j|>4 filter removes local helical contacts, off-diagonal stripes parallel to the main diagonal indicate parallel β-sheets; stripes perpendicular to it indicate antiparallel β-sheets. The Ramachandran plot scatters every residue's (φ, ψ) pair against the sterically allowed regions. The PAE heatmap renders the predicted-aligned-error matrix.

— Structural neighborhood —

3Di is Foldseek's structural alphabet. Each residue is assigned one of twenty discrete states based on how its Cα sits relative to its spatial (not sequential) neighbors. Aligning 3Di strings finds structural homologs roughly as well as full 3D superposition, but orders of magnitude faster.

Nearest PDB neighbors are the top structural matches found by Foldseek when searching this structure against the entire Protein Data Bank. Each hit reports a TM-score (0 to 1; >0.5 almost always implies the same fold) and an E-value. These are *structural* homologs — they may share no detectable sequence similarity.

— Confidence and disorder —

For AlphaFold models, the B-factor field carries pLDDT — the model's own estimate of local accuracy on a 0–100 scale. Regions with pLDDT<50 should be treated as essentially unmodeled; they often correspond to intrinsically disordered segments.

Crystallographic B-factors measure how much each atom's electron density is smeared out, in Å². They rise in mobile loops and surface residues and fall in the buried interior. In AlphaFold models this column is repurposed to hold pLDDT instead.

Predicted aligned error is AlphaFold's pairwise confidence. Unlike pLDDT (per-residue), PAE is per-residue-pair and captures whether two parts of the structure are correctly placed relative to each other. Units are ångströms of expected positional error.